Protein AF-A0A7W6RYU3-F1 (afdb_monomer_lite)

Foldseek 3Di:
DDDDDDPPDPPCPPPDPPVVVPPVVVVCVVCVVPVVVVVVVVVVVVVVVVVVVVVVVVVVVVVVVVVLVVLVVVLVCLVVDDPVPNPDDPVRNVVSVVVNVVVVVVVVVVVVVVVVVVD

Secondary structure (DSSP, 8-state):
-PPP-PPPPPTTTTSPPGGGG-HHHHHHHHHTT-HHHHHHHHHHHHHHHHHHHHHHHHHHHHHHHHHHHHHHHHHHHHHHS-GGG--S-HHHHHHHHHHHHHHHHHHHHHHHHHHHHT-

Radius of gyration: 30.89 Å; chains: 1; bounding box: 98×40×59 Å

pLDDT: mean 79.5, std 10.62, range [46.12, 95.12]

Organism: NCBI:txid391922

Sequence (119 aa):
MSTPRIPGPPPDAERAPRWAEDTTARKEVRYWADEETLRGQRALNDLWWLRTYGWAVVALTAIIAAVFGAAIVVWAVHHLAPESWRWLTEQQLSKIQSLVFSGTLGAIVSAVLQKQLSR

Structure (mmCIF, N/CA/C/O backbone):
data_AF-A0A7W6RYU3-F1
#
_entry.id   AF-A0A7W6RYU3-F1
#
loop_
_atom_site.group_PDB
_atom_site.id
_atom_site.type_symbol
_atom_site.label_atom_id
_atom_site.label_alt_id
_atom_site.label_comp_id
_atom_site.label_asym_id
_atom_site.label_entity_id
_atom_site.label_seq_id
_atom_site.pdbx_PDB_ins_code
_atom_site.Cartn_x
_atom_site.Cartn_y
_atom_site.Cartn_z
_atom_site.occupancy
_atom_site.B_iso_or_equiv
_atom_site.auth_seq_id
_atom_site.auth_comp_id
_atom_site.auth_asym_id
_atom_site.auth_atom_id
_atom_site.pdbx_PDB_model_num
ATOM 1 N N . MET A 1 1 ? 74.786 0.927 -9.656 1.00 46.12 1 MET A N 1
ATOM 2 C CA . MET A 1 1 ? 73.355 1.270 -9.806 1.00 46.12 1 MET A CA 1
ATOM 3 C C . MET A 1 1 ? 72.560 -0.019 -9.720 1.00 46.12 1 MET A C 1
ATOM 5 O O . MET A 1 1 ? 72.686 -0.849 -10.608 1.00 46.12 1 MET A O 1
ATOM 9 N N . SER A 1 2 ? 71.835 -0.231 -8.624 1.00 53.25 2 SER A N 1
ATOM 10 C CA . SER A 1 2 ? 71.047 -1.449 -8.395 1.00 53.25 2 SER A CA 1
ATOM 11 C C . SER A 1 2 ? 69.626 -1.209 -8.898 1.00 53.25 2 SER A C 1
ATOM 13 O O . SER A 1 2 ? 68.952 -0.311 -8.400 1.00 53.25 2 SER A O 1
ATOM 15 N N . THR A 1 3 ? 69.177 -1.963 -9.899 1.00 58.78 3 THR A N 1
ATOM 16 C CA . THR A 1 3 ? 67.794 -1.891 -10.387 1.00 58.78 3 THR A CA 1
ATOM 17 C C . THR A 1 3 ? 66.831 -2.345 -9.284 1.00 58.78 3 THR A C 1
ATOM 19 O O . THR A 1 3 ? 67.051 -3.421 -8.714 1.00 58.78 3 THR A O 1
ATOM 22 N N . PRO A 1 4 ? 65.779 -1.572 -8.957 1.00 61.72 4 PRO A N 1
ATOM 23 C CA . PRO A 1 4 ? 64.796 -1.987 -7.965 1.00 61.72 4 PRO A CA 1
ATOM 24 C C . PRO A 1 4 ? 64.097 -3.269 -8.437 1.00 61.72 4 PRO A C 1
ATOM 26 O O . PRO A 1 4 ? 63.593 -3.334 -9.558 1.00 61.72 4 PRO A O 1
ATOM 29 N N . ARG A 1 5 ? 64.093 -4.310 -7.591 1.00 64.50 5 ARG A N 1
ATOM 30 C CA . ARG A 1 5 ? 63.346 -5.546 -7.855 1.00 64.50 5 ARG A CA 1
ATOM 31 C C . ARG A 1 5 ? 61.861 -5.223 -7.757 1.00 64.50 5 ARG A C 1
ATOM 33 O O . ARG A 1 5 ? 61.360 -4.986 -6.662 1.00 64.50 5 ARG A O 1
ATOM 40 N N . ILE A 1 6 ? 61.177 -5.214 -8.894 1.00 72.31 6 ILE A N 1
ATOM 41 C CA . ILE A 1 6 ? 59.717 -5.197 -8.924 1.00 72.31 6 ILE A CA 1
ATOM 42 C C . ILE A 1 6 ? 59.269 -6.540 -8.326 1.00 72.31 6 ILE A C 1
ATOM 44 O O . ILE A 1 6 ? 59.700 -7.582 -8.832 1.00 72.31 6 ILE A O 1
ATOM 48 N N . PRO A 1 7 ? 58.499 -6.553 -7.223 1.00 70.00 7 PRO A N 1
ATOM 49 C CA . PRO A 1 7 ? 57.956 -7.795 -6.696 1.00 70.00 7 PRO A CA 1
ATOM 50 C C . PRO A 1 7 ? 57.112 -8.459 -7.786 1.00 70.00 7 PRO A C 1
ATOM 52 O O . PRO A 1 7 ? 56.359 -7.785 -8.490 1.00 70.00 7 PRO A O 1
ATOM 55 N N . GLY A 1 8 ? 57.291 -9.771 -7.959 1.00 67.50 8 GLY A N 1
ATOM 56 C CA . GLY A 1 8 ? 56.512 -10.544 -8.921 1.00 67.50 8 GLY A CA 1
ATOM 57 C C . GLY A 1 8 ? 55.0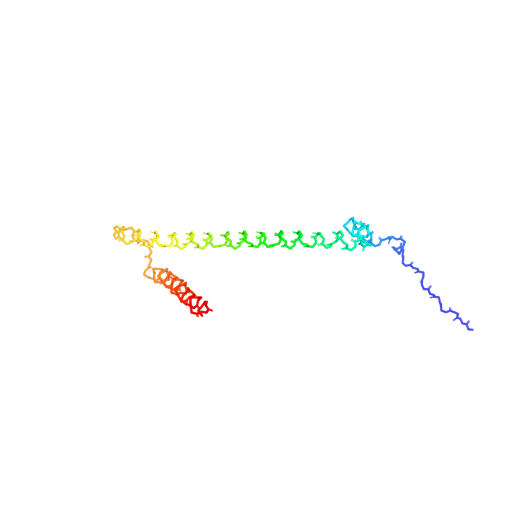11 -10.402 -8.650 1.00 67.50 8 GLY A C 1
ATOM 58 O O . GLY A 1 8 ? 54.624 -10.098 -7.516 1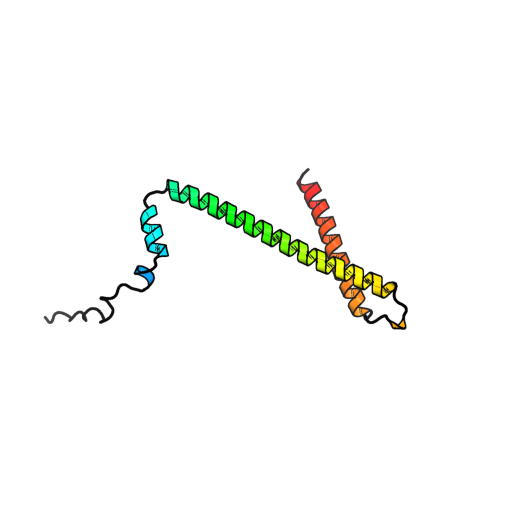.00 67.50 8 GLY A O 1
ATOM 59 N N . PRO A 1 9 ? 54.165 -10.590 -9.676 1.00 69.88 9 PRO A N 1
ATOM 60 C CA . PRO A 1 9 ? 52.725 -10.537 -9.491 1.00 69.88 9 PRO A CA 1
ATOM 61 C C . PRO A 1 9 ? 52.312 -11.519 -8.380 1.00 69.88 9 PRO A C 1
ATOM 63 O O . PRO A 1 9 ? 52.925 -12.585 -8.247 1.00 69.88 9 PRO A O 1
ATOM 66 N N . PRO A 1 10 ? 51.333 -11.153 -7.536 1.00 72.88 10 PRO A N 1
ATOM 67 C CA . PRO A 1 10 ? 50.914 -12.003 -6.435 1.00 72.88 10 PRO A CA 1
ATOM 68 C C . PRO A 1 10 ? 50.410 -13.363 -6.963 1.00 72.88 10 PRO A C 1
ATOM 70 O O . PRO A 1 10 ? 49.973 -13.446 -8.111 1.00 72.88 10 PRO A O 1
ATOM 73 N N . PRO A 1 11 ? 50.495 -14.451 -6.173 1.00 68.12 11 PRO A N 1
ATOM 74 C CA . PRO A 1 11 ? 50.239 -15.823 -6.643 1.00 68.12 11 PRO A CA 1
ATOM 75 C C . PRO A 1 11 ? 48.834 -16.059 -7.223 1.00 68.12 11 PRO A C 1
ATOM 77 O O . PRO A 1 11 ? 48.583 -17.062 -7.884 1.00 68.12 11 PRO A O 1
ATOM 80 N N . ASP A 1 12 ? 47.901 -15.155 -6.941 1.00 65.44 12 ASP A N 1
ATOM 81 C CA . ASP A 1 12 ? 46.520 -15.136 -7.409 1.00 65.44 12 ASP A CA 1
ATOM 82 C C . ASP A 1 12 ? 46.293 -14.238 -8.636 1.00 65.44 12 ASP A C 1
ATOM 84 O O . ASP A 1 12 ? 45.203 -14.264 -9.200 1.00 65.44 12 ASP A O 1
ATOM 88 N N . ALA A 1 13 ? 47.306 -13.505 -9.104 1.00 61.91 13 ALA A N 1
ATOM 89 C CA . ALA A 1 13 ? 47.222 -12.652 -10.290 1.00 61.91 13 ALA A CA 1
ATOM 90 C C . ALA A 1 13 ? 47.003 -13.435 -11.597 1.00 61.91 13 ALA A C 1
ATOM 92 O O . ALA A 1 13 ? 46.564 -12.858 -12.589 1.00 61.91 13 ALA A O 1
ATOM 93 N N . GLU A 1 14 ? 47.296 -14.739 -11.609 1.00 64.44 14 GLU A N 1
ATOM 94 C CA . GLU A 1 14 ? 46.995 -15.623 -12.743 1.00 64.44 14 GLU A CA 1
ATOM 95 C C . GLU A 1 14 ? 45.514 -16.020 -12.806 1.00 64.44 14 GLU A C 1
ATOM 97 O O . GLU A 1 14 ? 45.028 -16.449 -13.854 1.00 64.44 14 GLU A O 1
ATOM 102 N N . ARG A 1 15 ? 44.770 -15.882 -11.699 1.00 69.12 15 ARG A N 1
ATOM 103 C CA . ARG A 1 15 ? 43.337 -16.175 -11.684 1.00 69.12 15 ARG A CA 1
ATOM 104 C C . ARG A 1 15 ? 42.576 -14.943 -12.126 1.00 69.12 15 ARG A C 1
ATOM 106 O O . ARG A 1 15 ? 42.696 -13.870 -11.539 1.00 69.12 15 ARG A O 1
ATOM 113 N N . ALA A 1 16 ? 41.741 -15.129 -13.144 1.00 70.62 16 ALA A N 1
ATOM 114 C CA . ALA A 1 16 ? 40.766 -14.123 -13.509 1.00 70.62 16 ALA A CA 1
ATOM 115 C C . ALA A 1 16 ? 39.957 -13.744 -12.251 1.00 70.62 16 ALA A C 1
ATOM 117 O O . ALA A 1 16 ? 39.531 -14.626 -11.496 1.00 70.62 16 ALA A O 1
ATOM 118 N N . PRO A 1 17 ? 39.777 -12.446 -11.970 1.00 74.00 17 PRO A N 1
ATOM 119 C CA . PRO A 1 17 ? 39.010 -12.029 -10.810 1.00 74.00 17 PRO A CA 1
ATOM 120 C C . PRO A 1 17 ? 37.564 -12.513 -10.955 1.00 74.00 17 PRO A C 1
ATOM 122 O O . PRO A 1 17 ? 37.049 -12.615 -12.063 1.00 74.00 17 PRO A O 1
ATOM 125 N N . ARG A 1 18 ? 36.876 -12.789 -9.840 1.00 72.25 18 ARG A N 1
ATOM 126 C CA . ARG A 1 18 ? 35.526 -13.399 -9.852 1.00 72.25 18 ARG A CA 1
ATOM 127 C C . ARG A 1 18 ? 34.504 -12.672 -10.736 1.00 72.25 18 ARG A C 1
ATOM 129 O O . ARG A 1 18 ? 33.612 -13.309 -11.278 1.00 72.25 18 ARG A O 1
ATOM 136 N N . TRP A 1 19 ? 34.639 -11.357 -10.901 1.00 69.75 19 TRP A N 1
ATOM 137 C CA . TRP A 1 19 ? 33.776 -10.561 -11.777 1.00 69.75 19 TRP A CA 1
ATOM 138 C C . TRP A 1 19 ? 34.016 -10.821 -13.278 1.00 69.75 19 TRP A C 1
ATOM 140 O O . TRP A 1 19 ? 33.120 -10.596 -14.083 1.00 69.75 19 TRP A O 1
ATOM 150 N N . ALA A 1 20 ? 35.186 -11.330 -13.676 1.00 69.81 20 ALA A N 1
ATOM 151 C CA . ALA A 1 20 ? 35.502 -11.687 -15.064 1.00 69.81 20 ALA A CA 1
ATOM 152 C C . ALA A 1 20 ? 34.833 -13.004 -15.515 1.00 69.81 20 ALA A C 1
ATOM 154 O O . ALA A 1 20 ? 34.721 -13.287 -16.714 1.00 69.81 20 ALA A O 1
ATOM 155 N N . GLU A 1 21 ? 34.370 -13.808 -14.557 1.00 72.00 21 GLU A N 1
ATOM 156 C CA . GLU A 1 21 ? 33.583 -15.022 -14.793 1.00 72.00 21 GLU A CA 1
ATOM 157 C C . GLU A 1 21 ? 32.070 -14.763 -14.744 1.00 72.00 21 GLU A C 1
ATOM 159 O O . GLU A 1 21 ? 31.288 -15.693 -14.949 1.00 72.00 21 GLU A O 1
ATOM 164 N N . ASP A 1 22 ? 31.636 -1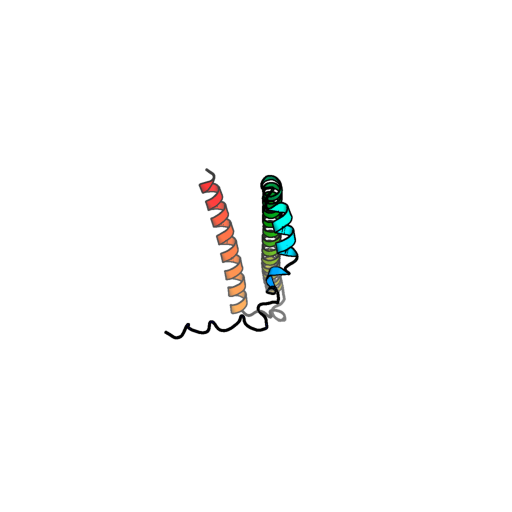3.516 -14.513 1.00 77.19 22 ASP A N 1
ATOM 165 C CA . ASP A 1 22 ? 30.216 -13.188 -14.420 1.00 77.19 22 ASP A CA 1
ATOM 166 C C . ASP A 1 22 ? 29.512 -13.464 -15.757 1.00 77.19 22 ASP A C 1
ATOM 168 O O . ASP A 1 22 ? 29.704 -12.798 -16.781 1.00 77.19 22 ASP A O 1
ATOM 172 N N . THR A 1 23 ? 28.685 -14.510 -15.748 1.00 73.81 23 THR A N 1
ATOM 173 C CA . THR A 1 23 ? 27.924 -14.955 -16.919 1.00 73.81 23 THR A CA 1
ATOM 174 C C . THR A 1 23 ? 26.942 -13.900 -17.426 1.00 73.81 23 THR A C 1
ATOM 176 O O . THR A 1 23 ? 26.559 -13.946 -18.597 1.00 73.81 23 THR A O 1
ATOM 179 N N . THR A 1 24 ? 26.557 -12.948 -16.574 1.00 70.62 24 THR A N 1
ATOM 180 C CA . THR A 1 24 ? 25.693 -11.812 -16.912 1.00 70.62 24 THR A CA 1
ATOM 181 C C . THR A 1 24 ? 26.477 -10.799 -17.743 1.00 70.62 24 THR A C 1
ATOM 183 O O . THR A 1 24 ? 26.083 -10.498 -18.869 1.00 70.62 24 THR A O 1
ATOM 186 N N . ALA A 1 25 ? 27.669 -10.414 -17.275 1.00 67.06 25 ALA A N 1
ATOM 187 C CA . ALA A 1 25 ? 28.568 -9.504 -17.987 1.00 67.06 25 ALA A CA 1
ATOM 188 C C . ALA A 1 25 ? 29.016 -10.071 -19.349 1.00 67.06 25 ALA A C 1
ATOM 190 O O . ALA A 1 25 ? 29.058 -9.359 -20.350 1.00 67.06 25 ALA A O 1
ATOM 191 N N . ARG A 1 26 ? 29.272 -11.386 -19.444 1.00 68.31 26 ARG A N 1
ATOM 192 C CA . ARG A 1 26 ? 29.604 -12.036 -20.731 1.00 68.31 26 ARG A CA 1
ATOM 193 C C . ARG A 1 26 ? 28.465 -11.991 -21.751 1.00 68.31 26 ARG A C 1
ATOM 195 O O . ARG A 1 26 ? 28.730 -11.957 -22.953 1.00 68.31 26 ARG A O 1
ATOM 202 N N . LYS A 1 27 ? 27.207 -12.011 -21.298 1.00 67.31 27 LYS A N 1
ATOM 203 C CA . LYS A 1 27 ? 26.043 -11.869 -22.186 1.00 67.31 27 LYS A CA 1
ATOM 204 C C . LYS A 1 27 ? 25.904 -10.432 -22.680 1.00 67.31 27 LYS A C 1
ATOM 206 O O . LYS A 1 27 ? 25.602 -10.252 -23.854 1.00 67.31 27 LYS A O 1
ATOM 211 N N . GLU A 1 28 ? 26.186 -9.443 -21.836 1.00 62.97 28 GLU A N 1
ATOM 212 C CA . GLU A 1 28 ? 26.167 -8.023 -22.214 1.00 62.97 28 GLU A CA 1
ATOM 213 C C . GLU A 1 28 ? 27.230 -7.698 -23.268 1.00 62.97 28 GLU A C 1
ATOM 215 O O . GLU A 1 28 ? 26.912 -7.065 -24.270 1.00 62.97 28 GLU A O 1
ATOM 220 N N . VAL A 1 29 ? 28.453 -8.229 -23.131 1.00 69.88 29 VAL A N 1
ATOM 221 C CA . VAL A 1 29 ? 29.539 -8.048 -24.121 1.00 69.88 29 VAL A CA 1
ATOM 222 C C . VAL A 1 29 ? 29.136 -8.518 -25.524 1.00 69.88 29 VAL A C 1
ATOM 224 O O . VAL A 1 29 ? 29.527 -7.905 -26.514 1.00 69.88 29 VAL A O 1
ATOM 227 N N . ARG A 1 30 ? 28.316 -9.573 -25.629 1.00 69.06 30 ARG A N 1
ATOM 228 C CA . ARG A 1 30 ? 27.852 -10.107 -26.920 1.00 69.06 30 ARG A CA 1
ATOM 229 C C . ARG A 1 30 ? 26.907 -9.157 -27.663 1.00 69.06 30 ARG A C 1
ATOM 231 O O . ARG A 1 30 ? 26.903 -9.176 -28.888 1.00 69.06 30 ARG A O 1
ATOM 238 N N . TYR A 1 31 ? 26.124 -8.358 -26.940 1.00 64.00 31 TYR A N 1
ATOM 239 C CA . TYR A 1 31 ? 25.146 -7.421 -27.512 1.00 64.00 31 TYR A CA 1
ATOM 240 C C . TYR A 1 31 ? 25.576 -5.954 -27.378 1.00 64.00 31 TYR A C 1
ATOM 242 O O . TYR A 1 31 ? 24.874 -5.063 -27.842 1.00 64.00 31 TYR A O 1
ATOM 250 N N . TRP A 1 32 ? 26.748 -5.695 -26.788 1.00 67.06 32 TRP A N 1
ATOM 251 C CA . TRP A 1 32 ? 27.277 -4.349 -26.552 1.00 67.06 32 TRP A CA 1
ATOM 252 C C . TRP A 1 32 ? 27.446 -3.549 -27.848 1.00 67.06 32 TRP A C 1
ATOM 254 O O . TRP A 1 32 ? 27.215 -2.345 -27.873 1.00 67.06 32 TRP A O 1
ATOM 264 N N . ALA A 1 33 ? 27.833 -4.221 -28.934 1.00 68.56 33 ALA A N 1
ATOM 265 C CA . ALA A 1 33 ? 28.043 -3.593 -30.236 1.00 68.56 33 ALA A CA 1
ATOM 266 C C . ALA A 1 33 ? 26.736 -3.248 -30.975 1.00 68.56 33 ALA A C 1
ATOM 268 O O . ALA A 1 33 ? 26.781 -2.527 -31.968 1.00 68.56 33 ALA A O 1
ATOM 269 N N . ASP A 1 34 ? 25.593 -3.759 -30.513 1.00 67.25 34 ASP A N 1
ATOM 270 C CA . ASP A 1 34 ? 24.328 -3.723 -31.242 1.00 67.25 34 ASP A CA 1
ATOM 271 C C . ASP A 1 34 ? 23.315 -2.837 -30.498 1.00 67.25 34 ASP A C 1
ATOM 273 O O . ASP A 1 34 ? 22.381 -3.296 -29.830 1.00 67.25 34 ASP A O 1
ATOM 277 N N . GLU A 1 35 ? 23.556 -1.524 -30.568 1.00 64.75 35 GLU A N 1
ATOM 278 C CA . GLU A 1 35 ? 22.839 -0.490 -29.809 1.00 64.75 35 GLU A CA 1
ATOM 279 C C . GLU A 1 35 ? 21.317 -0.506 -30.063 1.00 64.75 35 GLU A C 1
ATOM 281 O O . GLU A 1 35 ? 20.526 -0.193 -29.168 1.00 64.75 35 GLU A O 1
ATOM 286 N N . GLU A 1 36 ? 20.878 -0.941 -31.249 1.00 66.69 36 GLU A N 1
ATOM 287 C CA . GLU A 1 36 ? 19.455 -1.094 -31.581 1.00 66.69 36 GLU A CA 1
ATOM 288 C C . GLU A 1 36 ? 18.773 -2.204 -30.769 1.00 66.69 36 GLU A C 1
ATOM 290 O O . GLU A 1 36 ? 17.644 -2.026 -30.297 1.00 66.69 36 GLU A O 1
ATOM 295 N N . THR A 1 37 ? 19.466 -3.320 -30.519 1.00 64.12 37 THR A N 1
ATOM 296 C CA . THR A 1 37 ? 18.931 -4.423 -29.702 1.00 64.12 37 THR A CA 1
ATOM 297 C C . THR A 1 37 ? 18.817 -4.032 -28.225 1.00 64.12 37 THR A C 1
ATOM 299 O O . THR A 1 37 ? 17.839 -4.384 -27.556 1.00 64.12 37 THR A O 1
ATOM 302 N N . LEU A 1 38 ? 19.755 -3.215 -27.732 1.00 62.16 38 LEU A N 1
ATOM 303 C CA . LEU A 1 38 ? 19.737 -2.656 -26.378 1.00 62.16 38 LEU A CA 1
ATOM 304 C C . LEU A 1 38 ? 18.636 -1.599 -26.200 1.00 62.16 38 LEU A C 1
ATOM 306 O O . LEU A 1 38 ? 18.004 -1.544 -25.141 1.00 62.16 38 LEU A O 1
ATOM 310 N N . ARG A 1 39 ? 18.332 -0.798 -27.234 1.00 65.06 39 ARG A N 1
ATOM 311 C CA . ARG A 1 39 ? 17.196 0.148 -27.211 1.00 65.06 39 ARG A CA 1
ATOM 312 C C . ARG A 1 39 ? 15.855 -0.565 -27.038 1.00 65.06 39 ARG A C 1
ATOM 314 O O . ARG A 1 39 ? 15.033 -0.116 -26.238 1.00 65.06 39 ARG A O 1
ATOM 321 N N . GLY A 1 40 ? 15.653 -1.690 -27.728 1.00 67.25 40 GLY A N 1
ATOM 322 C CA . GLY A 1 40 ? 14.453 -2.518 -27.569 1.00 67.25 40 GLY A CA 1
ATOM 323 C C . GLY A 1 40 ? 14.328 -3.114 -26.162 1.00 67.25 40 GLY A C 1
ATOM 324 O O . GLY A 1 40 ? 13.253 -3.077 -25.561 1.00 67.25 40 GLY A O 1
ATOM 325 N N . GLN A 1 41 ? 15.438 -3.595 -25.594 1.00 71.44 41 GLN A N 1
ATOM 326 C CA . GLN A 1 41 ? 15.465 -4.128 -24.228 1.00 71.44 41 GLN A CA 1
ATOM 327 C C . GLN A 1 41 ? 15.211 -3.055 -23.168 1.00 71.44 41 GLN A C 1
ATOM 329 O O . GLN A 1 41 ? 14.502 -3.324 -22.200 1.00 71.44 41 GLN A O 1
ATOM 334 N N . ARG A 1 42 ? 15.712 -1.830 -23.363 1.00 73.19 42 ARG A N 1
ATOM 335 C CA . ARG A 1 42 ? 15.438 -0.704 -22.462 1.00 73.19 42 ARG A CA 1
ATOM 336 C C . ARG A 1 42 ? 13.952 -0.359 -22.425 1.00 73.19 42 ARG A C 1
ATOM 338 O O . ARG A 1 42 ? 13.391 -0.266 -21.341 1.00 73.19 42 ARG A O 1
ATOM 345 N N . ALA A 1 43 ? 13.301 -0.261 -23.585 1.00 74.62 43 ALA A N 1
ATOM 346 C CA . ALA A 1 43 ? 11.866 0.016 -23.660 1.00 74.62 43 ALA A CA 1
ATOM 347 C C . ALA A 1 43 ? 11.021 -1.085 -22.994 1.00 74.62 43 ALA A C 1
ATOM 349 O O . ALA A 1 43 ? 10.048 -0.793 -22.297 1.00 74.62 43 ALA A O 1
ATOM 350 N N . LEU A 1 44 ? 11.407 -2.353 -23.169 1.00 80.44 44 LEU A N 1
ATOM 351 C CA . LEU A 1 44 ? 10.763 -3.471 -22.480 1.00 80.44 44 LEU A CA 1
ATOM 352 C C . LEU A 1 44 ? 10.988 -3.401 -20.968 1.00 80.44 44 LEU A C 1
ATOM 354 O O . LEU A 1 44 ? 10.033 -3.559 -20.213 1.00 80.44 44 LEU A O 1
ATOM 358 N N . ASN A 1 45 ? 12.215 -3.140 -20.518 1.00 84.25 45 ASN A N 1
ATOM 359 C CA . ASN A 1 45 ? 12.527 -3.038 -19.097 1.00 84.25 45 ASN A CA 1
ATOM 360 C C . ASN A 1 45 ? 11.777 -1.873 -18.437 1.00 84.25 45 ASN A C 1
ATOM 362 O O . ASN A 1 45 ? 11.210 -2.046 -17.362 1.00 84.25 45 ASN A O 1
ATOM 366 N N . ASP A 1 46 ? 11.683 -0.730 -19.119 1.00 84.00 46 ASP A N 1
ATOM 367 C CA . ASP A 1 46 ? 10.893 0.417 -18.671 1.00 84.00 46 ASP A CA 1
ATOM 368 C C . ASP A 1 46 ? 9.403 0.046 -18.571 1.00 84.00 46 ASP A C 1
ATOM 370 O O . ASP A 1 46 ? 8.768 0.315 -17.552 1.00 84.00 46 ASP A O 1
ATOM 374 N N . LEU A 1 47 ? 8.842 -0.652 -19.566 1.00 84.12 47 LEU A N 1
ATOM 375 C CA . LEU A 1 47 ? 7.460 -1.149 -19.519 1.00 84.12 47 LEU A CA 1
ATOM 376 C C . LEU A 1 47 ? 7.220 -2.120 -18.355 1.00 84.12 47 LEU A C 1
ATOM 378 O O . LEU A 1 47 ? 6.205 -2.016 -17.662 1.00 84.12 47 LEU A O 1
ATOM 382 N N . TRP A 1 48 ? 8.138 -3.059 -18.126 1.00 86.19 48 TRP A N 1
ATOM 383 C CA . TRP A 1 48 ? 8.067 -3.998 -17.004 1.00 86.19 48 TRP A CA 1
ATOM 384 C C . TRP A 1 48 ? 8.180 -3.283 -15.660 1.00 86.19 48 TRP A C 1
ATOM 386 O O . TRP A 1 48 ? 7.436 -3.607 -14.730 1.00 86.19 48 TRP A O 1
ATOM 396 N N . TRP A 1 49 ? 9.049 -2.280 -15.573 1.00 88.56 49 TRP A N 1
ATOM 397 C CA . TRP A 1 49 ? 9.192 -1.430 -14.401 1.00 88.56 49 TRP A CA 1
ATOM 398 C C . TRP A 1 49 ? 7.898 -0.671 -14.103 1.00 88.56 49 TRP A C 1
ATOM 400 O O . TRP A 1 49 ? 7.355 -0.788 -13.006 1.00 88.56 49 TRP A O 1
ATOM 410 N N . LEU A 1 50 ? 7.339 0.016 -15.103 1.00 88.56 50 LEU A N 1
ATOM 411 C CA . LEU A 1 50 ? 6.060 0.726 -15.015 1.00 88.56 50 LEU A CA 1
ATOM 412 C C . LEU A 1 50 ? 4.912 -0.205 -14.612 1.00 88.56 50 LEU A C 1
ATOM 414 O O . LEU A 1 50 ? 4.099 0.145 -13.757 1.00 88.56 50 LEU A O 1
ATOM 418 N N . ARG A 1 51 ? 4.855 -1.412 -15.184 1.00 89.25 51 ARG A N 1
ATOM 419 C CA . ARG A 1 51 ? 3.818 -2.400 -14.867 1.00 89.25 51 ARG A CA 1
ATOM 420 C C . ARG A 1 51 ? 3.947 -2.922 -13.439 1.00 89.25 51 ARG A C 1
ATOM 422 O O . ARG A 1 51 ? 2.938 -3.037 -12.747 1.00 89.25 51 ARG A O 1
ATOM 429 N N . THR A 1 52 ? 5.166 -3.213 -12.992 1.00 92.00 52 THR A N 1
ATOM 430 C CA . THR A 1 52 ? 5.435 -3.688 -11.626 1.00 92.00 52 THR A CA 1
ATOM 431 C C . THR A 1 52 ? 5.144 -2.594 -10.608 1.00 92.00 52 THR A C 1
ATOM 433 O O . THR A 1 52 ? 4.481 -2.848 -9.605 1.00 92.00 52 THR A O 1
ATOM 436 N N . TYR A 1 53 ? 5.559 -1.362 -10.903 1.00 91.25 53 TYR A N 1
ATOM 437 C CA . TYR A 1 53 ? 5.239 -0.191 -10.099 1.00 91.25 53 TYR A CA 1
ATOM 438 C C . TYR A 1 53 ? 3.724 0.024 -10.003 1.00 91.25 53 TYR A C 1
ATOM 440 O O . TYR A 1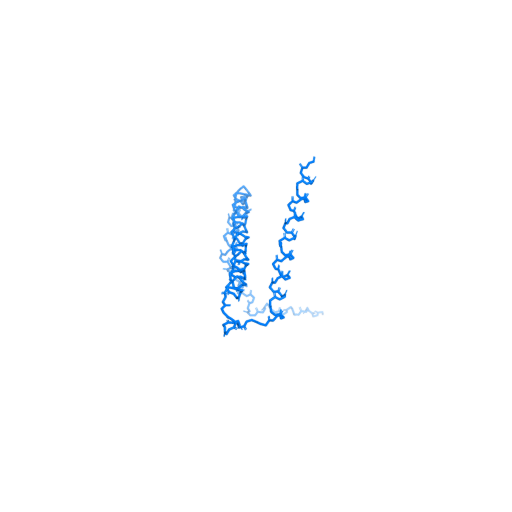 53 ? 3.194 0.176 -8.906 1.00 91.25 53 TYR A O 1
ATOM 448 N N . GLY A 1 54 ? 3.009 -0.054 -11.130 1.00 90.19 54 GLY A N 1
ATOM 449 C CA . GLY A 1 54 ? 1.549 0.039 -11.156 1.00 90.19 54 GLY A CA 1
ATOM 450 C C . GLY A 1 54 ? 0.883 -1.020 -10.275 1.00 90.19 54 GLY A C 1
ATOM 451 O O . GLY A 1 54 ? 0.020 -0.692 -9.463 1.00 90.19 54 GLY A O 1
ATOM 452 N N . TRP A 1 55 ? 1.329 -2.276 -10.362 1.00 93.69 55 TRP A N 1
ATOM 453 C CA . TRP A 1 55 ? 0.841 -3.347 -9.489 1.00 93.69 55 TRP A CA 1
ATOM 454 C C . TRP A 1 55 ? 1.158 -3.111 -8.012 1.00 93.69 55 TRP A C 1
ATOM 456 O O . TRP A 1 55 ? 0.294 -3.347 -7.170 1.00 93.69 55 TRP A O 1
ATOM 466 N N . ALA A 1 56 ? 2.356 -2.621 -7.691 1.00 93.12 56 ALA A N 1
ATOM 467 C CA . ALA A 1 56 ? 2.740 -2.301 -6.320 1.00 93.12 56 ALA A CA 1
ATOM 468 C C . ALA A 1 56 ? 1.849 -1.201 -5.727 1.00 93.12 56 ALA A C 1
ATOM 470 O O . ALA A 1 56 ? 1.381 -1.333 -4.596 1.00 93.12 56 ALA A O 1
ATOM 471 N N . VAL A 1 57 ? 1.555 -0.155 -6.507 1.00 92.62 57 VAL A N 1
ATOM 472 C CA . VAL A 1 57 ? 0.638 0.918 -6.100 1.00 92.62 57 VAL A CA 1
ATOM 473 C C . VAL A 1 57 ? -0.768 0.366 -5.874 1.00 92.62 57 VAL A C 1
ATOM 475 O O . VAL A 1 57 ? -1.337 0.604 -4.813 1.00 92.62 57 VAL A O 1
ATOM 478 N N . VAL A 1 58 ? -1.308 -0.426 -6.806 1.00 94.06 58 VAL A N 1
ATOM 479 C CA . VAL A 1 58 ? -2.646 -1.032 -6.659 1.00 94.06 58 VAL A CA 1
ATOM 480 C C . VAL A 1 58 ? -2.719 -1.931 -5.424 1.00 94.06 58 VAL A C 1
ATOM 482 O O . VAL A 1 58 ? -3.677 -1.834 -4.658 1.00 94.06 58 VAL A O 1
ATOM 485 N N . ALA A 1 59 ? -1.707 -2.770 -5.195 1.00 95.12 59 ALA A N 1
ATOM 486 C CA . ALA A 1 59 ? -1.645 -3.636 -4.022 1.00 95.12 59 ALA A CA 1
ATOM 487 C C . ALA A 1 59 ? -1.597 -2.823 -2.720 1.00 95.12 59 ALA A C 1
ATOM 489 O O . ALA A 1 59 ? -2.352 -3.105 -1.789 1.00 95.12 59 ALA A O 1
ATOM 490 N N . LEU A 1 60 ? -0.767 -1.776 -2.667 1.00 93.31 60 LEU A N 1
ATOM 491 C CA . LEU A 1 60 ? -0.684 -0.883 -1.513 1.00 93.31 60 LEU A CA 1
ATOM 492 C C . LEU A 1 60 ? -2.020 -0.176 -1.254 1.00 93.31 60 LEU A C 1
ATOM 494 O O . LEU A 1 60 ? -2.497 -0.158 -0.119 1.00 93.31 60 LEU A O 1
ATOM 498 N N . THR A 1 61 ? -2.657 0.362 -2.296 1.00 91.38 61 THR A N 1
ATOM 499 C CA . THR A 1 61 ? -3.977 0.994 -2.188 1.00 91.38 61 THR A CA 1
ATOM 500 C C . THR A 1 61 ? -5.032 0.004 -1.703 1.00 91.38 61 THR A C 1
ATOM 502 O O . THR A 1 61 ? -5.827 0.355 -0.834 1.00 91.38 61 THR A O 1
ATOM 505 N N . ALA A 1 62 ? -5.025 -1.236 -2.198 1.00 93.88 62 ALA A N 1
ATOM 506 C CA . ALA A 1 62 ? -5.953 -2.275 -1.759 1.00 93.88 62 ALA A CA 1
ATOM 507 C C . ALA A 1 62 ? -5.768 -2.625 -0.274 1.00 93.88 62 ALA A C 1
ATOM 509 O O . ALA A 1 62 ? -6.754 -2.739 0.452 1.00 93.88 62 ALA A O 1
ATOM 510 N N . ILE A 1 63 ? -4.520 -2.731 0.199 1.00 94.81 63 ILE A N 1
ATOM 511 C CA . ILE A 1 63 ? -4.213 -2.961 1.619 1.00 94.81 63 ILE A CA 1
ATOM 512 C C . ILE A 1 63 ? -4.735 -1.801 2.471 1.00 94.81 63 ILE A C 1
ATOM 514 O O . ILE A 1 63 ? -5.427 -2.030 3.462 1.00 94.81 63 ILE A O 1
ATOM 518 N N . ILE A 1 64 ? -4.449 -0.557 2.075 1.00 89.69 64 ILE A N 1
ATOM 519 C CA . ILE A 1 64 ? -4.917 0.630 2.802 1.00 89.69 64 ILE A CA 1
ATOM 520 C C . ILE A 1 64 ? -6.449 0.663 2.841 1.00 89.69 64 ILE A C 1
ATOM 522 O O . ILE A 1 64 ? -7.024 0.861 3.911 1.00 89.69 64 ILE A O 1
ATOM 526 N N . ALA A 1 65 ? -7.113 0.413 1.710 1.00 89.62 65 ALA A N 1
ATOM 527 C CA . ALA A 1 65 ? -8.570 0.366 1.625 1.00 89.62 65 ALA A CA 1
ATOM 528 C C . ALA A 1 65 ? -9.166 -0.733 2.519 1.00 89.62 65 ALA A C 1
ATOM 530 O O . ALA A 1 65 ? -10.159 -0.49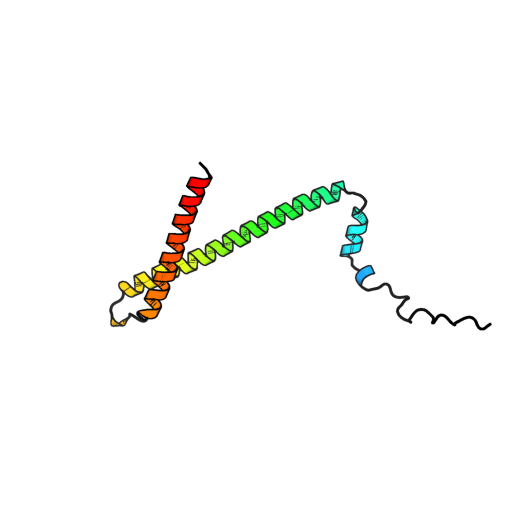0 3.204 1.00 89.62 65 ALA A O 1
ATOM 531 N N . ALA A 1 66 ? -8.541 -1.913 2.571 1.00 93.00 66 ALA A N 1
ATOM 532 C CA . ALA A 1 66 ? -8.965 -3.005 3.443 1.00 93.00 66 ALA A CA 1
ATOM 533 C C . ALA A 1 66 ? -8.831 -2.640 4.929 1.00 93.00 66 ALA A C 1
ATOM 535 O O . ALA A 1 66 ? -9.761 -2.876 5.699 1.00 93.00 66 ALA A O 1
ATOM 536 N N . VAL A 1 67 ? -7.718 -2.013 5.331 1.00 90.38 67 VAL A N 1
ATOM 537 C CA . VAL A 1 67 ? -7.515 -1.532 6.710 1.00 90.38 67 VAL A CA 1
ATOM 538 C C . VAL A 1 67 ? -8.557 -0.476 7.076 1.00 90.38 67 VAL A C 1
ATOM 540 O O . VAL A 1 67 ? -9.144 -0.542 8.155 1.00 90.38 67 VAL A O 1
ATOM 543 N N . PHE A 1 68 ? -8.833 0.466 6.173 1.00 87.94 68 PHE A N 1
ATOM 544 C CA . PHE A 1 68 ? -9.854 1.493 6.380 1.00 87.94 68 PHE A CA 1
ATOM 545 C C . PHE A 1 68 ? -11.255 0.890 6.514 1.00 87.94 68 PHE A C 1
ATOM 547 O O . PHE A 1 68 ? -11.994 1.230 7.437 1.00 87.94 68 PHE A O 1
ATOM 554 N N . GLY A 1 69 ? -11.607 -0.041 5.624 1.00 90.69 69 GLY A N 1
ATOM 555 C CA . GLY A 1 69 ? -12.879 -0.758 5.670 1.00 90.69 69 GLY A CA 1
ATOM 556 C C . GLY A 1 69 ? -13.038 -1.547 6.967 1.00 90.69 69 GLY A C 1
ATOM 557 O O . GLY A 1 69 ? -14.061 -1.427 7.636 1.00 90.69 69 GLY A O 1
ATOM 558 N N . ALA A 1 70 ? -12.001 -2.279 7.380 1.00 90.69 70 ALA A N 1
ATOM 559 C CA . ALA A 1 70 ? -11.991 -2.998 8.650 1.00 90.69 70 ALA A CA 1
ATOM 560 C C . ALA A 1 70 ? -12.156 -2.047 9.845 1.00 90.69 70 ALA A C 1
ATOM 562 O O . ALA A 1 70 ? -12.934 -2.338 10.749 1.00 90.69 70 ALA A O 1
ATOM 563 N N . ALA A 1 71 ? -11.490 -0.889 9.834 1.00 86.94 71 ALA A N 1
ATOM 564 C CA . ALA A 1 71 ? -11.623 0.113 10.888 1.00 86.94 71 ALA A CA 1
ATOM 565 C C . ALA A 1 71 ? -13.058 0.660 10.994 1.00 86.94 71 ALA A C 1
ATOM 567 O O . ALA A 1 71 ? -13.584 0.776 12.101 1.00 86.94 71 ALA A O 1
ATOM 568 N N . ILE A 1 72 ? -13.716 0.930 9.860 1.00 86.94 72 ILE A N 1
ATOM 569 C CA . ILE A 1 72 ? -15.123 1.362 9.820 1.00 86.94 72 ILE A CA 1
ATOM 570 C C . ILE A 1 72 ? -16.050 0.255 10.327 1.00 86.94 72 ILE A C 1
ATOM 572 O O . ILE A 1 72 ? -16.960 0.533 11.104 1.00 86.94 72 ILE A O 1
ATOM 576 N N . VAL A 1 73 ? -15.818 -0.998 9.928 1.00 90.25 73 VAL A N 1
ATOM 577 C CA . VAL A 1 73 ? -16.617 -2.143 10.393 1.00 90.25 73 VAL A CA 1
ATOM 578 C C . VAL A 1 73 ? -16.468 -2.328 11.899 1.00 90.25 73 VAL A C 1
ATOM 580 O O . VAL A 1 73 ? -17.472 -2.449 12.593 1.00 90.25 73 VAL A O 1
ATOM 583 N N . VAL A 1 74 ? -15.241 -2.294 12.425 1.00 88.00 74 VAL A N 1
ATOM 584 C CA . VAL A 1 74 ? -14.978 -2.383 13.869 1.00 88.00 74 VAL A CA 1
ATOM 585 C C . VAL A 1 74 ? -15.666 -1.242 14.615 1.00 88.00 74 VAL A C 1
ATOM 587 O O . VAL A 1 74 ? -16.308 -1.479 15.635 1.00 88.00 74 VAL A O 1
ATOM 590 N N . TRP A 1 75 ? -15.582 -0.021 14.086 1.00 84.62 75 TRP A N 1
ATOM 591 C CA . TRP A 1 75 ? -16.262 1.142 14.648 1.00 84.62 75 TRP A CA 1
ATOM 592 C C . TRP A 1 75 ? -17.792 0.974 14.663 1.00 84.62 75 TRP A C 1
ATOM 594 O O . TRP A 1 75 ? -18.428 1.188 15.695 1.00 84.62 75 TRP A O 1
ATOM 604 N N . ALA A 1 76 ? -18.382 0.527 13.552 1.00 86.56 76 ALA A N 1
ATOM 605 C CA . ALA A 1 76 ? -19.821 0.306 13.434 1.00 86.56 76 ALA A CA 1
ATOM 606 C C . ALA A 1 76 ? -20.308 -0.811 14.370 1.00 86.56 76 ALA A C 1
ATOM 608 O O . ALA A 1 76 ? -21.290 -0.633 15.088 1.00 86.56 76 ALA A O 1
ATOM 609 N N . VAL A 1 77 ? -19.596 -1.943 14.411 1.00 87.50 77 VAL A N 1
ATOM 610 C CA . VAL A 1 77 ? -19.910 -3.067 15.306 1.00 87.50 77 VAL A CA 1
ATOM 611 C C . VAL A 1 77 ? -19.818 -2.637 16.765 1.00 87.50 77 VAL A C 1
ATOM 613 O O . VAL A 1 77 ? -20.703 -2.974 17.542 1.00 87.50 77 VAL A O 1
ATOM 616 N N . HIS A 1 78 ? -18.807 -1.852 17.138 1.00 84.62 78 HIS A N 1
ATOM 617 C CA . HIS A 1 78 ? -18.668 -1.353 18.504 1.00 84.62 78 HIS A CA 1
ATOM 618 C C . HIS A 1 78 ? -19.866 -0.494 18.947 1.00 84.62 78 HIS A C 1
ATOM 620 O O . HIS A 1 78 ? -20.324 -0.618 20.083 1.00 84.62 78 HIS A O 1
ATOM 626 N N . HIS A 1 79 ? -20.402 0.350 18.060 1.00 82.69 79 HIS A N 1
ATOM 627 C CA . HIS A 1 79 ? -21.579 1.167 18.371 1.00 82.69 79 HIS A CA 1
ATOM 628 C C . HIS A 1 79 ? -22.896 0.380 18.367 1.00 82.69 79 HIS A C 1
ATOM 630 O O . HIS A 1 79 ? -23.804 0.730 19.120 1.00 82.69 79 HIS A O 1
ATOM 636 N N . LEU A 1 80 ? -23.003 -0.671 17.548 1.00 84.94 80 LEU A N 1
ATOM 637 C CA . LEU A 1 80 ? -24.188 -1.535 17.478 1.00 84.94 80 LEU A CA 1
ATOM 638 C C . LEU A 1 80 ? -24.218 -2.607 18.577 1.00 84.94 80 LEU A C 1
ATOM 640 O O . LEU A 1 80 ? -25.288 -3.120 18.904 1.00 84.94 80 LEU A O 1
ATOM 644 N N . ALA A 1 81 ? -23.061 -2.964 19.135 1.00 84.19 81 ALA A N 1
ATOM 645 C CA . ALA A 1 81 ? -22.958 -3.963 20.184 1.00 84.19 81 ALA A CA 1
ATOM 646 C C . ALA A 1 81 ? -23.538 -3.448 21.519 1.00 84.19 81 ALA A C 1
ATOM 648 O O . ALA A 1 81 ? -23.383 -2.267 21.856 1.00 84.19 81 ALA A O 1
ATOM 649 N N . PRO A 1 82 ? -24.183 -4.327 22.310 1.00 80.56 82 PRO A N 1
ATOM 650 C CA . PRO A 1 82 ? -24.620 -3.992 23.662 1.00 80.56 82 PRO A CA 1
ATOM 651 C C . PRO A 1 82 ? -23.424 -3.571 24.527 1.00 80.56 82 PRO A C 1
ATOM 653 O O . PRO A 1 82 ? -22.298 -4.008 24.294 1.00 80.56 82 PRO A O 1
ATOM 656 N N . GLU A 1 83 ? -23.654 -2.730 25.541 1.00 75.12 83 GLU A N 1
ATOM 657 C CA . GLU A 1 83 ? -22.568 -2.097 26.315 1.00 75.12 83 GLU A CA 1
ATOM 658 C C . GLU A 1 83 ? -21.595 -3.098 26.951 1.00 75.12 83 GLU A C 1
ATOM 660 O O . GLU A 1 83 ? -20.408 -2.813 27.076 1.00 75.12 83 GLU A O 1
ATOM 665 N N . SER A 1 84 ? -22.068 -4.304 27.271 1.00 78.25 84 SER A N 1
ATOM 666 C CA . SER A 1 84 ? -21.252 -5.400 27.802 1.00 78.25 84 SER A CA 1
ATOM 667 C C . SER A 1 84 ? -20.214 -5.953 26.818 1.00 78.25 84 SER A C 1
ATOM 669 O O . SER A 1 84 ? -19.304 -6.665 27.233 1.00 78.25 84 SER A O 1
ATOM 671 N N . TRP A 1 85 ? -20.352 -5.669 25.522 1.00 77.12 85 TRP A N 1
ATOM 672 C CA . TRP A 1 85 ? -19.469 -6.135 24.446 1.00 77.12 85 TRP A CA 1
ATOM 673 C C . TRP A 1 85 ? -18.610 -5.005 23.867 1.00 77.12 85 TRP A C 1
ATOM 675 O O . TRP A 1 85 ? -17.853 -5.218 22.920 1.00 77.12 85 TRP A O 1
ATOM 685 N N . ARG A 1 86 ? -18.682 -3.796 24.433 1.00 79.62 86 ARG A N 1
ATOM 686 C CA . ARG A 1 86 ? -17.808 -2.686 24.048 1.00 79.62 86 ARG A CA 1
ATOM 687 C C . ARG A 1 86 ? -16.403 -2.924 24.602 1.00 79.62 86 ARG A C 1
ATOM 689 O O . ARG A 1 86 ? -16.118 -2.631 25.755 1.00 79.62 86 ARG A O 1
ATOM 696 N N . TRP A 1 87 ? -15.516 -3.466 23.768 1.00 81.44 87 TRP A N 1
ATOM 697 C CA . TRP A 1 87 ? -14.134 -3.780 24.165 1.00 81.44 87 TRP A CA 1
ATOM 698 C C . TRP A 1 87 ? -13.116 -2.667 23.858 1.00 81.44 8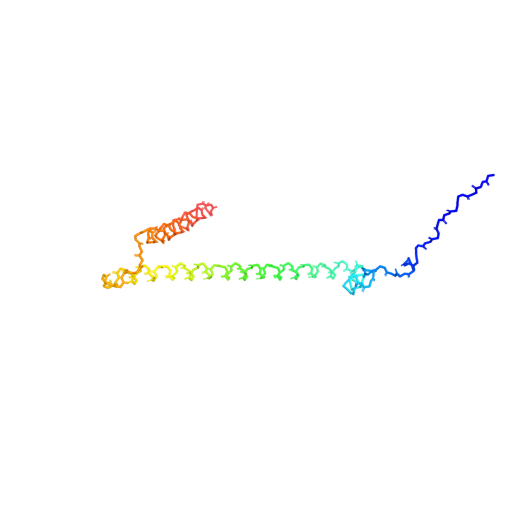7 TRP A C 1
ATOM 700 O O . TRP A 1 87 ? -11.980 -2.736 24.323 1.00 81.44 87 TRP A O 1
ATOM 710 N N . LEU A 1 88 ? -13.481 -1.671 23.041 1.00 80.31 88 LEU A N 1
ATOM 711 C CA . LEU A 1 88 ? -12.611 -0.538 22.709 1.00 80.31 88 LEU A CA 1
ATOM 712 C C . LEU A 1 88 ? -12.769 0.586 23.729 1.00 80.31 88 LEU A C 1
ATOM 714 O O . LEU A 1 88 ? -13.881 0.918 24.132 1.00 80.31 88 LEU A O 1
ATOM 718 N N . THR A 1 89 ? -11.650 1.204 24.097 1.00 82.62 89 THR A N 1
ATOM 719 C CA . THR A 1 89 ? -11.651 2.415 24.925 1.00 82.62 89 THR A CA 1
ATOM 720 C C . THR A 1 89 ? -11.931 3.658 24.077 1.00 82.62 89 THR A C 1
ATOM 722 O O . THR A 1 89 ? -11.588 3.707 22.893 1.00 82.62 89 THR A O 1
ATOM 725 N N . GLU A 1 90 ? -12.475 4.709 24.694 1.00 82.38 90 GLU A N 1
ATOM 726 C CA . GLU A 1 90 ? -12.718 6.015 24.048 1.00 82.38 90 GLU A CA 1
ATOM 727 C C . GLU A 1 90 ? -11.462 6.577 23.356 1.00 82.38 90 GLU A C 1
ATOM 729 O O . GLU A 1 90 ? -11.513 7.148 22.265 1.00 82.38 90 GLU A O 1
ATOM 734 N N . GLN A 1 91 ? -10.286 6.338 23.943 1.00 84.94 91 GLN A N 1
ATOM 735 C CA . GLN A 1 91 ? -9.015 6.768 23.366 1.00 84.94 91 GLN A CA 1
ATOM 736 C C . GLN A 1 91 ? -8.668 6.018 22.066 1.00 84.94 91 GLN A C 1
ATOM 738 O O . GLN A 1 91 ? -8.049 6.592 21.169 1.00 84.94 91 GLN A O 1
ATOM 743 N N . GLN A 1 92 ? -9.047 4.743 21.940 1.00 84.19 92 GLN A N 1
ATOM 744 C CA . GLN A 1 92 ? -8.849 3.962 20.713 1.00 84.19 92 GLN A CA 1
ATOM 745 C C . GLN A 1 92 ? -9.849 4.371 19.626 1.00 84.19 92 GLN A C 1
ATOM 747 O O . GLN A 1 92 ? -9.464 4.520 18.466 1.00 84.19 92 GLN A O 1
ATOM 752 N N . LEU A 1 93 ? -11.097 4.632 20.014 1.00 84.75 93 LEU A N 1
ATOM 753 C CA . LEU A 1 93 ? -12.143 5.184 19.151 1.00 84.75 93 LEU A CA 1
ATOM 754 C C . LEU A 1 93 ? -11.733 6.521 18.529 1.00 84.75 93 LEU A C 1
ATOM 756 O O . LEU A 1 93 ? -11.774 6.670 17.308 1.00 84.75 93 LEU A O 1
ATOM 760 N N . SER A 1 94 ? -11.248 7.456 19.350 1.00 85.00 94 SER A N 1
ATOM 761 C CA . SER A 1 94 ? -10.787 8.770 18.888 1.00 85.00 94 SER A CA 1
ATOM 762 C C . SER A 1 94 ? -9.633 8.671 17.881 1.00 85.00 94 SER A C 1
ATOM 764 O O . SER A 1 94 ? -9.590 9.422 16.902 1.00 85.00 94 SER A O 1
ATOM 766 N N . LYS A 1 95 ? -8.720 7.703 18.056 1.00 84.81 95 LYS A N 1
ATOM 767 C CA . LYS A 1 95 ? -7.635 7.443 17.095 1.00 84.81 95 LYS A CA 1
ATOM 768 C C . LYS A 1 95 ? -8.161 6.911 15.766 1.00 84.81 95 LYS A C 1
ATOM 770 O O . LYS A 1 95 ? -7.734 7.396 14.721 1.00 84.81 95 LYS A O 1
ATOM 775 N N . ILE A 1 96 ? -9.091 5.954 15.804 1.00 83.69 96 ILE A N 1
ATOM 776 C CA . ILE A 1 96 ? -9.735 5.415 14.597 1.00 83.69 96 ILE A CA 1
ATOM 777 C C . ILE A 1 96 ? -10.460 6.539 13.853 1.00 83.69 96 ILE A C 1
ATOM 779 O O . ILE A 1 96 ? -10.238 6.721 12.661 1.00 83.69 96 ILE A O 1
ATOM 783 N N . GLN A 1 97 ? -11.254 7.344 14.560 1.00 84.44 97 GLN A N 1
ATOM 784 C CA . GLN A 1 97 ? -11.962 8.481 13.974 1.00 84.44 97 GLN A CA 1
ATOM 785 C C . GLN A 1 97 ? -10.998 9.504 13.373 1.00 84.44 97 GLN A C 1
ATOM 787 O O . GLN A 1 97 ? -11.174 9.899 12.227 1.00 84.44 97 GLN A O 1
ATOM 792 N N . SER A 1 98 ? -9.944 9.893 14.092 1.00 86.31 98 SER A N 1
ATOM 793 C CA . SER A 1 98 ? -8.959 10.860 13.590 1.00 86.31 98 SER A CA 1
ATOM 794 C C . SER A 1 98 ? -8.258 10.359 12.327 1.00 86.31 98 SER A C 1
ATOM 796 O O . SER A 1 98 ? -8.087 11.119 11.373 1.00 86.31 98 SER A O 1
ATOM 798 N N . LEU A 1 99 ? -7.892 9.075 12.281 1.00 83.75 99 LEU A N 1
ATOM 799 C CA . LEU A 1 99 ? -7.295 8.448 11.101 1.00 83.75 99 LEU A CA 1
ATOM 800 C C . LEU A 1 99 ? -8.283 8.419 9.921 1.00 83.75 99 LEU A C 1
ATOM 802 O O . LEU A 1 99 ? -7.927 8.785 8.801 1.00 83.75 99 LEU A O 1
ATOM 806 N N . VAL A 1 100 ? -9.537 8.035 10.181 1.00 82.94 100 VAL A N 1
ATOM 807 C CA . VAL A 1 100 ? -10.586 7.936 9.158 1.00 82.94 100 VAL A CA 1
ATOM 808 C C . VAL A 1 100 ? -10.945 9.310 8.585 1.00 82.94 100 VAL A C 1
ATOM 810 O O . VAL A 1 100 ? -10.994 9.490 7.363 1.00 82.94 100 VAL A O 1
ATOM 813 N N . PHE A 1 101 ? -11.137 10.305 9.451 1.00 83.38 101 PHE A N 1
ATOM 814 C CA . PHE A 1 101 ? -11.498 11.665 9.053 1.00 83.38 101 PHE A CA 1
ATOM 815 C C . PHE A 1 101 ? -10.342 12.412 8.383 1.00 83.38 101 PHE A C 1
ATOM 817 O O . PHE A 1 101 ? -10.561 13.084 7.378 1.00 83.38 101 PHE A O 1
ATOM 824 N N . SER A 1 102 ? -9.104 12.269 8.866 1.00 85.94 102 SER A N 1
ATOM 825 C CA . SER A 1 102 ? -7.947 12.894 8.203 1.00 85.94 102 SER A CA 1
ATOM 826 C C . SER A 1 102 ? -7.694 12.309 6.810 1.00 85.94 102 SER A C 1
ATOM 828 O O . SER A 1 102 ? -7.469 13.065 5.864 1.00 85.94 102 SER A O 1
ATOM 830 N N . GLY A 1 103 ? -7.809 10.985 6.651 1.00 82.44 103 GLY A N 1
ATOM 831 C CA . GLY A 1 103 ? -7.658 10.324 5.352 1.00 82.44 103 GLY A CA 1
ATOM 832 C C . GLY A 1 103 ? -8.732 10.740 4.341 1.00 82.44 103 GLY A C 1
ATOM 833 O O . GLY A 1 103 ? -8.417 11.067 3.196 1.00 82.44 103 GLY A O 1
ATOM 834 N N . THR A 1 104 ? -9.997 10.794 4.767 1.00 82.94 104 THR A N 1
ATOM 835 C CA . THR A 1 104 ? -11.114 11.222 3.902 1.00 82.94 104 THR A CA 1
ATOM 836 C C . THR A 1 104 ? -11.035 12.701 3.528 1.00 82.94 104 THR A C 1
ATOM 838 O O . THR A 1 104 ? -11.216 13.034 2.356 1.00 82.94 104 THR A O 1
ATOM 841 N N . LEU A 1 105 ? -10.690 13.589 4.467 1.00 87.19 105 LEU A N 1
ATOM 842 C CA . LEU A 1 105 ? -10.457 15.008 4.172 1.00 87.19 105 LEU A CA 1
ATOM 843 C C . LEU A 1 105 ? -9.304 15.201 3.183 1.00 87.19 105 LEU A C 1
ATOM 845 O O . LEU A 1 105 ? -9.452 15.950 2.219 1.00 87.19 105 LEU A O 1
ATOM 849 N N . GLY A 1 106 ? -8.188 14.492 3.370 1.00 86.44 106 GLY A N 1
ATOM 850 C CA . GLY A 1 106 ? -7.054 14.540 2.445 1.00 86.44 106 GLY A CA 1
ATOM 851 C C . GLY A 1 106 ? -7.429 14.105 1.025 1.00 86.44 106 GLY A C 1
ATOM 852 O O . GLY A 1 106 ? -7.032 14.755 0.055 1.00 86.44 106 GLY A O 1
ATOM 853 N N . ALA A 1 107 ? -8.251 13.058 0.894 1.00 85.81 107 ALA A N 1
ATOM 854 C CA . ALA A 1 107 ? -8.749 12.592 -0.399 1.00 85.81 107 ALA A CA 1
ATOM 855 C C . ALA A 1 107 ? -9.666 13.625 -1.078 1.00 85.81 107 ALA A C 1
ATOM 857 O O . ALA A 1 107 ? -9.498 13.902 -2.267 1.00 85.81 107 ALA A O 1
ATOM 858 N N . ILE A 1 108 ? -10.588 14.241 -0.329 1.00 87.44 108 ILE A N 1
ATOM 859 C CA . ILE A 1 108 ? -11.476 15.293 -0.852 1.00 87.44 108 ILE A CA 1
ATOM 860 C C . ILE A 1 108 ? -10.659 16.503 -1.306 1.00 87.44 108 ILE A C 1
ATOM 862 O O . ILE A 1 108 ? -10.845 16.978 -2.425 1.00 87.44 108 ILE A O 1
ATOM 866 N N . VAL A 1 109 ? -9.734 16.984 -0.469 1.00 88.50 109 VAL A N 1
ATOM 867 C CA . VAL A 1 109 ? -8.872 18.126 -0.805 1.00 88.50 109 VAL A CA 1
ATOM 868 C C . VAL A 1 109 ? -8.054 17.823 -2.055 1.00 88.50 109 VAL A C 1
ATOM 870 O O . VAL A 1 109 ? -8.023 18.649 -2.962 1.00 88.50 109 VAL A O 1
ATOM 873 N N . SER A 1 110 ? -7.466 16.630 -2.153 1.00 89.19 110 SER A N 1
ATOM 874 C CA . SER A 1 110 ? -6.698 16.215 -3.334 1.00 89.19 110 SER A CA 1
ATOM 875 C C . SER A 1 110 ? -7.561 16.179 -4.597 1.00 89.19 110 SER A C 1
ATOM 877 O O . SER A 1 110 ? -7.150 16.700 -5.632 1.00 89.19 110 SER A O 1
ATOM 879 N N . ALA A 1 111 ? -8.781 15.639 -4.514 1.00 86.81 111 ALA A N 1
ATOM 880 C CA . ALA A 1 111 ? -9.715 15.604 -5.639 1.00 86.81 111 ALA A CA 1
ATOM 881 C C . ALA A 1 111 ? -10.149 17.014 -6.078 1.00 86.81 111 ALA A C 1
ATOM 883 O O . ALA A 1 111 ? -10.231 17.301 -7.275 1.00 86.81 111 ALA A O 1
ATOM 884 N N . VAL A 1 112 ? -10.392 17.915 -5.121 1.00 89.62 112 VAL A N 1
ATOM 885 C CA . VAL A 1 112 ? -10.695 19.324 -5.405 1.00 89.62 112 VAL A CA 1
ATOM 886 C C . VAL A 1 112 ? -9.497 20.005 -6.063 1.00 89.62 112 VAL A C 1
ATOM 888 O O . VAL A 1 112 ? -9.676 20.662 -7.087 1.00 89.62 112 VAL A O 1
ATOM 891 N N . LEU A 1 113 ? -8.284 19.814 -5.536 1.00 90.62 113 LEU A N 1
ATOM 892 C CA . LEU A 1 113 ? -7.060 20.396 -6.090 1.00 90.62 113 LEU A CA 1
ATOM 893 C C . LEU A 1 113 ? -6.821 19.923 -7.528 1.00 90.62 113 LEU A C 1
ATOM 895 O O . LEU A 1 113 ? -6.573 20.736 -8.413 1.00 90.62 113 LEU A O 1
ATOM 899 N N . GLN A 1 114 ? -6.967 18.620 -7.780 1.00 90.44 114 GLN A N 1
ATOM 900 C CA . GLN A 1 114 ? -6.816 18.032 -9.110 1.00 90.44 114 GLN A CA 1
ATOM 901 C C . GLN A 1 114 ? -7.850 18.594 -10.097 1.00 90.44 114 GLN A C 1
ATOM 903 O O . GLN A 1 114 ? -7.524 18.869 -11.251 1.00 90.44 114 GLN A O 1
ATOM 908 N N . LYS A 1 115 ? -9.088 18.827 -9.643 1.00 89.06 115 LYS A N 1
ATOM 909 C CA . LYS A 1 115 ? -10.148 19.446 -10.452 1.00 89.06 115 LYS A CA 1
ATOM 910 C C . LYS A 1 115 ? -9.900 20.932 -10.740 1.00 89.06 115 LYS A C 1
ATOM 912 O O . LYS A 1 115 ? -10.363 21.423 -11.763 1.00 89.06 115 LYS A O 1
ATOM 917 N N . GLN A 1 116 ? -9.205 21.644 -9.852 1.00 87.75 116 GLN A N 1
ATOM 918 C CA . GLN A 1 116 ? -8.821 23.045 -10.063 1.00 87.75 116 GLN A CA 1
ATOM 919 C C . GLN A 1 116 ? -7.578 23.175 -10.952 1.00 87.75 116 GLN A C 1
ATOM 921 O O . GLN A 1 116 ? -7.529 24.080 -11.767 1.00 87.75 116 GLN A O 1
ATOM 926 N N . LEU A 1 117 ? -6.608 22.261 -10.837 1.00 86.88 117 LEU A N 1
ATOM 927 C CA . LEU A 1 117 ? -5.393 22.238 -11.667 1.00 86.88 117 LEU A CA 1
ATOM 928 C C . LEU A 1 117 ? -5.635 21.752 -13.103 1.00 86.88 117 LEU A C 1
ATOM 930 O O . LEU A 1 117 ? -4.827 22.022 -13.982 1.00 86.88 117 LEU A O 1
ATOM 934 N N . SER A 1 118 ? -6.703 20.985 -13.330 1.00 83.00 118 SER A N 1
ATOM 935 C CA . SER A 1 118 ? -7.100 20.507 -14.664 1.00 83.00 118 SER A CA 1
ATOM 936 C C . SER A 1 118 ? -8.035 21.464 -15.414 1.00 83.00 118 SER A C 1
ATOM 938 O O . SER A 1 118 ? -8.425 21.157 -16.540 1.00 83.00 118 SER A O 1
ATOM 940 N N . ARG A 1 119 ? -8.411 22.588 -14.795 1.00 58.50 119 ARG A N 1
ATOM 941 C CA . ARG A 1 119 ? -9.101 23.712 -15.440 1.00 58.50 119 ARG A CA 1
ATOM 942 C C . ARG A 1 119 ? -8.090 24.737 -15.925 1.00 58.50 119 ARG A C 1
ATOM 944 O O . ARG A 1 119 ? -8.380 25.335 -16.981 1.00 58.50 119 ARG A O 1
#